Protein AF-A0A933BQM0-F1 (afdb_monomer_lite)

Secondary structure (DSSP, 8-state):
---------------------SSS-SEEE-SSSEEEETTTTEEEESS-HHHHHSSPPPHHHHHHHHT-

pLDDT: mean 74.81, std 18.56, range [40.56, 95.38]

Structure (mmCIF, N/CA/C/O backbone):
data_AF-A0A933BQM0-F1
#
_entry.id   AF-A0A933BQM0-F1
#
loop_
_atom_site.group_PDB
_atom_site.id
_atom_site.type_symbol
_atom_site.label_atom_id
_atom_site.label_alt_id
_atom_site.label_comp_id
_atom_site.label_asym_id
_atom_site.label_entity_id
_atom_site.label_seq_id
_atom_site.pdbx_PDB_ins_code
_atom_site.Cartn_x
_atom_site.Cartn_y
_atom_site.Cartn_z
_atom_site.occupancy
_atom_site.B_iso_or_equiv
_atom_site.auth_seq_id
_atom_site.auth_comp_id
_atom_site.auth_asym_id
_atom_site.auth_atom_id
_atom_site.pdbx_PDB_model_num
ATOM 1 N N . MET A 1 1 ? 29.103 -13.504 62.847 1.00 43.19 1 MET A N 1
ATOM 2 C CA . MET A 1 1 ? 29.467 -12.808 61.598 1.00 43.19 1 MET A CA 1
ATOM 3 C C . MET A 1 1 ? 28.171 -12.391 60.929 1.00 43.19 1 MET A C 1
ATOM 5 O O . MET A 1 1 ? 27.437 -13.239 60.444 1.00 43.19 1 MET A O 1
ATOM 9 N N . VAL A 1 2 ? 27.840 -11.109 61.066 1.00 46.62 2 VAL A N 1
ATOM 10 C CA . VAL A 1 2 ? 26.738 -10.441 60.365 1.00 46.62 2 VAL A CA 1
ATOM 11 C C . VAL A 1 2 ? 27.050 -10.461 58.872 1.00 46.62 2 VAL A C 1
ATOM 13 O O . VAL A 1 2 ? 28.196 -10.201 58.523 1.00 46.62 2 VAL A O 1
ATOM 16 N N . MET A 1 3 ? 26.066 -10.781 58.032 1.00 41.53 3 MET A N 1
ATOM 17 C CA . MET A 1 3 ? 25.735 -10.024 56.818 1.00 41.53 3 MET A CA 1
ATOM 18 C C . MET A 1 3 ? 24.399 -10.531 56.267 1.00 41.53 3 MET A C 1
ATOM 20 O O . MET A 1 3 ? 24.313 -11.547 55.579 1.00 41.53 3 MET A O 1
ATOM 24 N N . GLU A 1 4 ? 23.360 -9.774 56.591 1.00 51.03 4 GLU A N 1
ATOM 25 C CA . GLU A 1 4 ? 22.136 -9.651 55.815 1.00 51.03 4 GLU A CA 1
ATOM 26 C C . GLU A 1 4 ? 22.496 -9.218 54.381 1.00 51.03 4 GLU A C 1
ATOM 28 O O . GLU A 1 4 ? 23.275 -8.284 54.187 1.00 51.03 4 GLU A O 1
ATOM 33 N N . ARG A 1 5 ? 21.941 -9.887 53.366 1.00 62.75 5 ARG A N 1
ATOM 34 C CA . ARG A 1 5 ? 21.831 -9.324 52.015 1.00 62.75 5 ARG A CA 1
ATOM 35 C C . ARG A 1 5 ? 20.375 -9.385 51.580 1.00 62.75 5 ARG A C 1
ATOM 37 O O . ARG A 1 5 ? 19.895 -10.417 51.121 1.00 62.75 5 ARG A O 1
ATOM 44 N N . LYS A 1 6 ? 19.681 -8.261 51.744 1.00 52.81 6 LYS A N 1
ATOM 45 C CA . LYS A 1 6 ? 18.551 -7.893 50.892 1.00 52.81 6 LYS A CA 1
ATOM 46 C C . LYS A 1 6 ? 19.102 -7.371 49.576 1.00 52.81 6 LYS A C 1
ATOM 48 O O . LYS A 1 6 ? 19.840 -6.403 49.640 1.00 52.81 6 LYS A O 1
ATOM 53 N N . GLU A 1 7 ? 18.647 -7.919 48.455 1.00 48.22 7 GLU A N 1
ATOM 54 C CA . GLU A 1 7 ? 18.360 -7.217 47.192 1.00 48.22 7 GLU A CA 1
ATOM 55 C C . GLU A 1 7 ? 17.423 -8.124 46.374 1.00 48.22 7 GLU A C 1
ATOM 57 O O . GLU A 1 7 ? 17.531 -9.342 46.461 1.00 48.22 7 GLU A O 1
ATOM 62 N N . ALA A 1 8 ? 16.520 -7.679 45.513 1.00 42.91 8 ALA A N 1
ATOM 63 C CA . ALA A 1 8 ? 15.700 -6.484 45.352 1.00 42.91 8 ALA A CA 1
ATOM 64 C C . ALA A 1 8 ? 14.921 -6.756 44.050 1.00 42.91 8 ALA A C 1
ATOM 66 O O . ALA A 1 8 ? 15.485 -7.295 43.105 1.00 42.91 8 ALA A O 1
ATOM 67 N N . GLY A 1 9 ? 13.645 -6.374 44.007 1.00 41.41 9 GLY A N 1
ATOM 68 C CA . GLY A 1 9 ? 12.939 -6.092 42.755 1.00 41.41 9 GLY A CA 1
ATOM 69 C C . GLY A 1 9 ? 12.591 -7.291 41.877 1.00 41.41 9 GLY A C 1
ATOM 70 O O . GLY A 1 9 ? 13.392 -7.761 41.079 1.00 41.41 9 GLY A O 1
ATOM 71 N N . LYS A 1 10 ? 11.326 -7.712 41.947 1.00 43.41 10 LYS A N 1
ATOM 72 C CA . LYS A 1 10 ? 10.672 -8.484 40.888 1.00 43.41 10 LYS A CA 1
ATOM 73 C C . LYS A 1 10 ? 10.957 -7.807 39.543 1.00 43.41 10 LYS A C 1
ATOM 75 O O . LYS A 1 10 ? 10.627 -6.636 39.384 1.00 43.41 10 LYS A O 1
ATOM 80 N N . GLY A 1 11 ? 11.547 -8.535 38.597 1.00 40.56 11 GLY A N 1
ATOM 81 C CA . GLY A 1 11 ? 11.534 -8.124 37.200 1.00 40.56 11 GLY A CA 1
ATOM 82 C C . GLY A 1 11 ? 10.085 -8.122 36.743 1.00 40.56 11 GLY A C 1
ATOM 83 O O . GLY A 1 11 ? 9.511 -9.182 36.499 1.00 40.56 11 GLY A O 1
ATOM 84 N N . GLU A 1 12 ? 9.467 -6.947 36.720 1.00 52.69 12 GLU A N 1
ATOM 85 C CA . GLU A 1 12 ? 8.203 -6.770 36.030 1.00 52.69 12 GLU A CA 1
ATOM 86 C C . GLU A 1 12 ? 8.464 -7.111 34.559 1.00 52.69 12 GLU A C 1
ATOM 88 O O . GLU A 1 12 ? 9.376 -6.529 33.961 1.00 52.69 12 GLU A O 1
ATOM 93 N N . PRO A 1 13 ? 7.738 -8.066 33.950 1.00 50.22 13 PRO A N 1
ATOM 94 C CA . PRO A 1 13 ? 7.706 -8.104 32.505 1.00 50.22 13 PRO A CA 1
ATOM 95 C C . PRO A 1 13 ? 7.117 -6.758 32.110 1.00 50.22 13 PRO A C 1
ATOM 97 O O . PRO A 1 13 ? 5.952 -6.495 32.410 1.00 50.22 13 PRO A O 1
ATOM 100 N N . GLY A 1 14 ? 7.951 -5.890 31.528 1.00 50.28 14 GLY A N 1
ATOM 101 C CA . GLY A 1 14 ? 7.502 -4.648 30.928 1.00 50.28 14 GLY A CA 1
ATOM 102 C C . GLY A 1 14 ? 6.318 -5.009 30.054 1.00 50.28 14 GLY A C 1
ATOM 103 O O . GLY A 1 14 ? 6.469 -5.682 29.033 1.00 50.28 14 GLY A O 1
ATOM 104 N N . THR A 1 15 ? 5.126 -4.673 30.533 1.00 48.28 15 THR A N 1
ATOM 105 C CA . THR A 1 15 ? 3.904 -4.799 29.767 1.00 48.28 15 THR A CA 1
ATOM 106 C C . THR A 1 15 ? 4.107 -3.774 28.679 1.00 48.28 15 THR A C 1
ATOM 108 O O . THR A 1 15 ? 3.978 -2.581 28.922 1.00 48.28 15 THR A O 1
ATOM 111 N N . ALA A 1 16 ? 4.595 -4.241 27.524 1.00 51.25 16 ALA A N 1
ATOM 112 C CA . ALA A 1 16 ? 4.648 -3.459 26.307 1.00 51.25 16 ALA A CA 1
ATOM 113 C C . ALA A 1 16 ? 3.247 -2.889 26.164 1.00 51.25 16 ALA A C 1
ATOM 115 O O . ALA A 1 16 ? 2.293 -3.648 25.968 1.00 51.25 16 ALA A O 1
ATOM 116 N N . ASP A 1 17 ? 3.158 -1.599 26.475 1.00 50.09 17 ASP A N 1
ATOM 117 C CA . ASP A 1 17 ? 1.935 -0.963 26.906 1.00 50.09 17 ASP A CA 1
ATOM 118 C C . ASP A 1 17 ? 0.909 -1.228 25.821 1.00 50.09 17 ASP A C 1
ATOM 120 O O . ASP A 1 17 ? 1.080 -0.861 24.654 1.00 50.09 17 ASP A O 1
ATOM 124 N N . SER A 1 18 ? -0.073 -2.043 26.189 1.00 52.53 18 SER A N 1
ATOM 125 C CA . SER A 1 18 ? -1.078 -2.544 25.284 1.00 52.53 18 SER A CA 1
ATOM 126 C C . SER A 1 18 ? -1.942 -1.347 24.925 1.00 52.53 18 SER A C 1
ATOM 128 O O . SER A 1 18 ? -3.008 -1.153 25.508 1.00 52.53 18 SER A O 1
ATOM 130 N N . LEU A 1 19 ? -1.526 -0.596 23.902 1.00 58.31 19 LEU A N 1
ATOM 131 C CA . LEU A 1 19 ? -2.367 0.282 23.092 1.00 58.31 19 LEU A CA 1
ATOM 132 C C . LEU A 1 19 ? -3.377 -0.576 22.309 1.00 58.31 19 LEU A C 1
ATOM 134 O O . LEU A 1 19 ? -3.558 -0.441 21.102 1.00 58.31 19 LEU A O 1
ATOM 138 N N . ARG A 1 20 ? -4.051 -1.503 22.996 1.00 57.03 20 ARG A N 1
ATOM 139 C CA . ARG A 1 20 ? -5.309 -2.069 22.549 1.00 57.03 20 ARG A CA 1
ATOM 140 C C . ARG A 1 20 ? -6.299 -0.935 22.657 1.00 57.03 20 ARG A C 1
ATOM 142 O O . ARG A 1 20 ? -6.887 -0.699 23.708 1.00 57.03 20 ARG A O 1
ATOM 149 N N . THR A 1 21 ? -6.430 -0.217 21.552 1.00 57.66 21 THR A N 1
ATOM 150 C CA . THR A 1 21 ? -7.537 0.692 21.323 1.00 57.66 21 THR A CA 1
ATOM 151 C C . THR A 1 21 ? -8.809 -0.081 21.654 1.00 57.66 21 THR A C 1
ATOM 153 O O . THR A 1 21 ? -9.119 -1.095 21.026 1.00 57.66 21 THR A O 1
ATOM 156 N N . SER A 1 22 ? -9.494 0.329 22.713 1.00 59.25 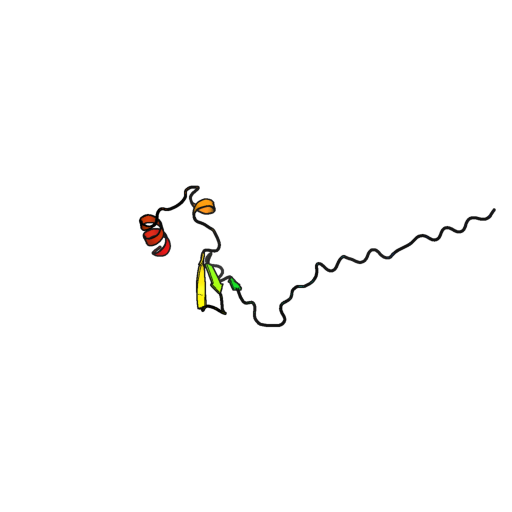22 SER A N 1
ATOM 157 C CA . SER A 1 22 ? -10.802 -0.183 23.086 1.00 59.25 22 SER A CA 1
ATOM 158 C C . SER A 1 22 ? -11.789 0.203 21.985 1.00 59.25 22 SER A C 1
ATOM 160 O O . SER A 1 22 ? -12.305 1.314 21.949 1.00 59.25 22 SER A O 1
ATOM 162 N N . GLY A 1 23 ? -12.003 -0.696 21.031 1.00 67.06 23 GLY A N 1
ATOM 163 C CA . GLY A 1 23 ? -12.868 -0.445 19.882 1.00 67.06 23 GLY A CA 1
ATOM 164 C C . GLY A 1 23 ? -12.268 -0.997 18.599 1.00 67.06 23 GLY A C 1
ATOM 165 O O . GLY A 1 23 ? -11.060 -1.197 18.503 1.00 67.06 23 GLY A O 1
ATOM 166 N N . THR A 1 24 ? -13.141 -1.292 17.639 1.00 71.50 24 THR A N 1
ATOM 167 C CA . THR A 1 24 ? -12.820 -1.820 16.305 1.00 71.50 24 THR A CA 1
ATOM 168 C C . THR A 1 24 ? -11.509 -1.257 15.740 1.00 71.50 24 THR A C 1
ATOM 170 O O . THR A 1 24 ? -11.335 -0.035 15.749 1.00 71.50 24 THR A O 1
ATOM 173 N N . PRO A 1 25 ? -10.599 -2.113 15.232 1.00 85.56 25 PRO A N 1
ATOM 174 C CA . PRO A 1 25 ? -9.330 -1.661 14.674 1.00 85.56 25 PRO A CA 1
ATOM 175 C C . PRO A 1 25 ? -9.595 -0.704 13.513 1.00 85.56 25 PRO A C 1
ATOM 177 O O . PRO A 1 25 ? -10.358 -1.022 12.606 1.00 85.56 25 PRO A O 1
ATOM 180 N N . ARG A 1 26 ? -8.979 0.484 13.546 1.00 90.00 26 ARG A N 1
ATOM 181 C CA . ARG A 1 26 ? -9.157 1.489 12.487 1.00 90.00 26 ARG A CA 1
ATOM 182 C C . ARG A 1 26 ? -8.685 0.970 11.131 1.00 90.00 26 ARG A C 1
ATOM 184 O O . ARG A 1 26 ? -9.335 1.230 10.128 1.00 90.00 26 ARG A O 1
ATOM 191 N N . PHE A 1 27 ? -7.561 0.263 11.118 1.00 93.50 27 PHE A N 1
ATOM 192 C CA . PHE A 1 27 ? -6.955 -0.285 9.914 1.00 93.50 27 PHE A CA 1
ATOM 193 C C . PHE A 1 27 ? -7.137 -1.803 9.897 1.00 93.50 27 PHE A C 1
ATOM 195 O O . PHE A 1 27 ? -6.786 -2.474 10.869 1.00 93.50 27 PHE A O 1
ATOM 202 N N . VAL A 1 28 ? -7.692 -2.330 8.808 1.00 94.69 28 VAL A N 1
ATOM 203 C CA . VAL A 1 28 ? -7.939 -3.762 8.596 1.00 94.69 28 VAL A CA 1
ATOM 204 C C . VAL A 1 28 ? -7.075 -4.244 7.439 1.00 94.69 28 VAL A C 1
ATOM 206 O O . VAL A 1 28 ? -7.164 -3.698 6.346 1.00 94.69 28 VAL A O 1
ATOM 209 N N . ASP A 1 29 ? -6.240 -5.252 7.683 1.00 94.06 29 ASP A N 1
ATOM 210 C CA . ASP A 1 29 ? -5.494 -5.951 6.632 1.00 94.06 29 ASP A CA 1
ATOM 211 C C . ASP A 1 29 ? -6.446 -6.896 5.883 1.00 94.06 29 ASP A C 1
ATOM 213 O O . ASP A 1 29 ? -7.130 -7.707 6.515 1.00 94.06 29 ASP A O 1
ATOM 217 N N . ASN A 1 30 ? -6.507 -6.778 4.557 1.00 94.25 30 ASN A N 1
ATOM 218 C CA . ASN A 1 30 ? -7.394 -7.587 3.720 1.00 94.25 30 ASN A CA 1
ATOM 219 C C . ASN A 1 30 ? -6.760 -8.933 3.313 1.00 94.25 30 ASN A C 1
ATOM 221 O O . ASN A 1 30 ? -7.450 -9.802 2.783 1.00 94.25 30 ASN A O 1
ATOM 225 N N . GLY A 1 31 ? -5.461 -9.136 3.565 1.00 94.31 31 GLY A N 1
ATOM 226 C CA . GLY A 1 31 ? -4.736 -10.359 3.200 1.00 94.31 31 GLY A CA 1
ATOM 227 C C . GLY A 1 31 ? -4.353 -10.465 1.718 1.00 94.31 31 GLY A C 1
ATOM 228 O O . GLY A 1 31 ? -3.722 -11.445 1.329 1.00 94.31 31 GLY A O 1
ATOM 229 N N . ASP A 1 32 ? -4.684 -9.461 0.907 1.00 91.19 32 ASP A N 1
ATOM 230 C CA . ASP A 1 32 ? -4.370 -9.356 -0.526 1.00 91.19 32 ASP A CA 1
ATOM 231 C C . ASP A 1 32 ? -3.253 -8.336 -0.825 1.00 91.19 32 ASP A C 1
ATOM 233 O O . ASP A 1 32 ? -2.977 -8.025 -1.979 1.00 91.19 32 ASP A O 1
ATOM 237 N N . GLY A 1 33 ? -2.600 -7.816 0.220 1.00 90.50 33 GLY A N 1
ATOM 238 C CA . GLY A 1 33 ? -1.605 -6.749 0.101 1.00 90.50 33 GLY A CA 1
ATOM 239 C C . GLY A 1 33 ? -2.178 -5.341 0.275 1.00 90.50 33 GLY A C 1
ATOM 240 O O . GLY A 1 33 ? -1.420 -4.374 0.182 1.00 90.50 33 GLY A O 1
ATOM 241 N N . THR A 1 34 ? -3.469 -5.204 0.590 1.00 93.12 34 THR A N 1
ATOM 242 C CA . THR A 1 34 ? -4.110 -3.917 0.887 1.00 93.12 34 THR A CA 1
ATOM 243 C C . THR A 1 34 ? -4.561 -3.790 2.347 1.00 93.12 34 THR A C 1
ATOM 245 O O . THR A 1 34 ? -4.761 -4.771 3.069 1.00 93.12 34 THR A O 1
ATOM 248 N N . VAL A 1 35 ? -4.710 -2.544 2.800 1.00 94.81 35 VAL A N 1
ATOM 249 C CA . VAL A 1 35 ? -5.203 -2.174 4.128 1.00 94.81 35 VAL A CA 1
ATOM 250 C C . VAL A 1 35 ? -6.372 -1.203 3.982 1.00 94.81 35 VAL A C 1
ATOM 252 O O . VAL A 1 35 ? -6.263 -0.171 3.318 1.00 94.81 35 VAL A O 1
ATOM 255 N N . THR A 1 36 ? -7.483 -1.507 4.646 1.00 95.38 36 THR A N 1
ATOM 256 C CA . THR A 1 36 ? -8.690 -0.674 4.686 1.00 95.38 36 THR A CA 1
ATOM 257 C C . THR A 1 36 ? -8.683 0.223 5.926 1.00 95.38 36 THR A C 1
ATOM 259 O O . THR A 1 36 ? -8.623 -0.282 7.045 1.00 95.38 36 THR A O 1
ATOM 262 N N . ASP A 1 37 ? -8.804 1.544 5.761 1.00 94.75 37 ASP A N 1
ATOM 263 C CA . ASP A 1 37 ? -9.080 2.486 6.857 1.00 94.75 37 ASP A CA 1
ATOM 264 C C . ASP A 1 37 ? -10.599 2.616 7.056 1.00 94.75 37 ASP A C 1
ATOM 266 O O . ASP A 1 37 ? -11.299 3.240 6.259 1.00 94.75 37 ASP A O 1
ATOM 270 N N . LEU A 1 38 ? -11.132 2.045 8.138 1.00 93.25 38 LEU A N 1
ATOM 271 C CA . LEU A 1 38 ? -12.566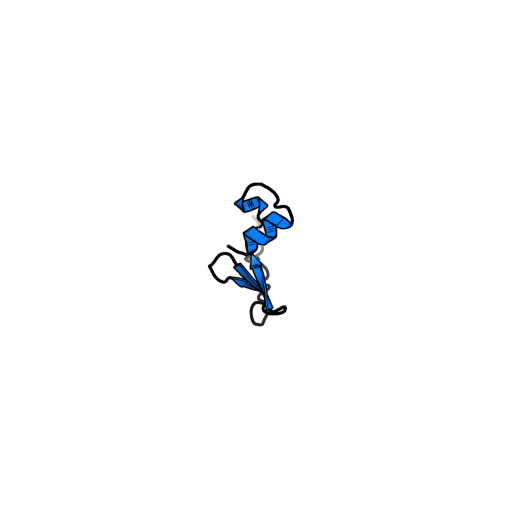 2.057 8.444 1.00 93.25 38 LEU A CA 1
ATOM 272 C C . LEU A 1 38 ? -13.109 3.458 8.772 1.00 93.25 38 LEU A C 1
ATOM 274 O O . LEU A 1 38 ? -14.319 3.674 8.640 1.00 93.25 38 LEU A O 1
ATOM 278 N N . LEU A 1 39 ? -12.246 4.401 9.179 1.00 92.06 39 LEU A N 1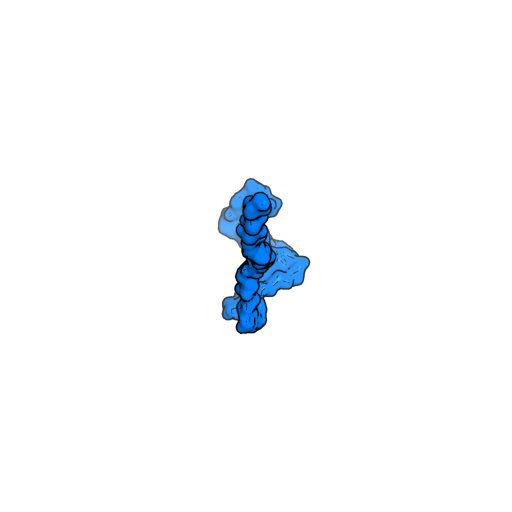
ATOM 279 C CA . LEU A 1 39 ? -12.645 5.781 9.4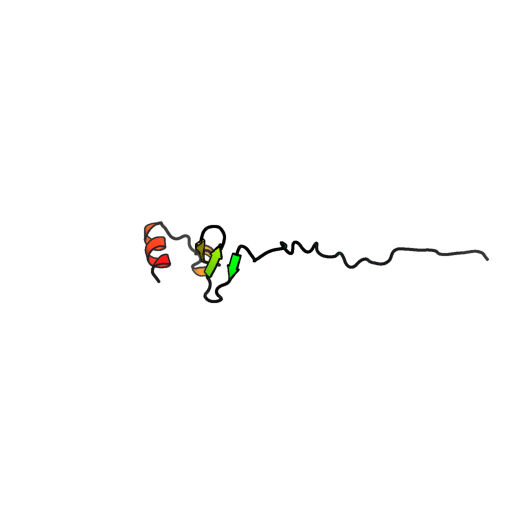72 1.00 92.06 39 LEU A CA 1
ATOM 280 C C . LEU A 1 39 ? -12.903 6.569 8.184 1.00 92.06 39 LEU A C 1
ATOM 282 O O . LEU A 1 39 ? -13.912 7.259 8.079 1.00 92.06 39 LEU A O 1
ATOM 286 N N . THR A 1 40 ? -11.995 6.466 7.211 1.00 94.69 40 THR A N 1
ATOM 287 C CA . THR A 1 40 ? -12.069 7.218 5.944 1.00 94.69 40 THR A CA 1
ATOM 288 C C . THR A 1 40 ? -12.731 6.436 4.813 1.00 94.69 40 THR A C 1
ATOM 290 O O . THR A 1 40 ? -13.116 7.033 3.812 1.00 94.69 40 THR A O 1
ATOM 293 N N . ARG A 1 41 ? -12.892 5.116 4.975 1.00 93.62 41 ARG A N 1
ATOM 294 C CA . ARG A 1 41 ? -13.351 4.167 3.944 1.00 93.62 41 ARG A CA 1
ATOM 295 C C . ARG A 1 41 ? -12.433 4.098 2.721 1.00 93.62 41 ARG A C 1
ATOM 297 O O . ARG A 1 41 ? -12.866 3.662 1.659 1.00 93.62 41 ARG A O 1
ATOM 304 N N . LEU A 1 42 ? -11.177 4.504 2.879 1.00 95.00 42 LEU A N 1
ATOM 305 C CA . LEU A 1 42 ? -10.152 4.377 1.850 1.00 95.00 42 LEU A CA 1
ATOM 306 C C . LEU A 1 42 ? -9.398 3.054 2.005 1.00 95.00 42 LEU A C 1
ATOM 308 O O . LEU A 1 42 ? -9.255 2.529 3.111 1.00 95.00 42 LEU A O 1
ATOM 312 N N . MET A 1 43 ? -8.905 2.541 0.883 1.00 93.38 43 MET A N 1
ATOM 313 C CA . MET A 1 43 ? -8.066 1.350 0.802 1.00 93.38 43 MET A CA 1
ATOM 314 C C . MET A 1 43 ? -6.700 1.750 0.249 1.00 93.38 43 MET A C 1
ATOM 316 O O . MET A 1 43 ? -6.619 2.544 -0.687 1.00 93.38 43 MET A O 1
ATOM 320 N N . TRP A 1 44 ? -5.641 1.211 0.842 1.00 91.69 44 TRP A N 1
ATOM 321 C CA . TRP A 1 44 ? -4.260 1.553 0.515 1.00 91.69 44 TRP A CA 1
ATOM 322 C C . TRP A 1 44 ? -3.434 0.294 0.298 1.00 91.69 44 TRP A C 1
ATOM 324 O O . TRP A 1 44 ? -3.686 -0.728 0.933 1.00 91.69 44 TRP A O 1
ATOM 334 N N . MET A 1 45 ? -2.411 0.380 -0.549 1.00 90.31 45 MET A N 1
ATOM 335 C CA . MET A 1 45 ? -1.400 -0.672 -0.657 1.00 90.31 45 MET A CA 1
ATOM 336 C C . MET A 1 45 ? -0.573 -0.735 0.629 1.00 90.31 45 MET A C 1
ATOM 338 O O . MET A 1 45 ? -0.194 0.296 1.188 1.00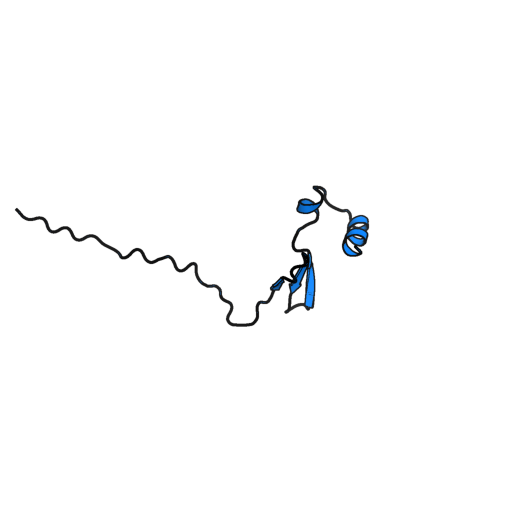 90.31 45 MET A O 1
ATOM 342 N N . LYS A 1 46 ? -0.289 -1.951 1.102 1.00 90.12 46 LYS A N 1
ATOM 343 C CA . LYS A 1 46 ? 0.512 -2.191 2.310 1.00 90.12 46 LYS A CA 1
ATOM 344 C C . LYS A 1 46 ? 1.989 -1.866 2.095 1.00 90.12 46 LYS A C 1
ATOM 346 O O . LYS A 1 46 ? 2.648 -1.388 3.016 1.00 90.12 46 LYS A O 1
ATOM 351 N N . ASN A 1 47 ? 2.488 -2.114 0.888 1.00 86.19 47 ASN A N 1
ATOM 352 C CA . ASN A 1 47 ? 3.853 -1.806 0.488 1.00 86.19 47 ASN A CA 1
ATOM 353 C C . ASN A 1 47 ? 3.863 -0.611 -0.465 1.00 86.19 47 ASN A C 1
ATOM 355 O O . ASN A 1 47 ? 2.976 -0.462 -1.306 1.00 86.19 47 ASN A O 1
ATOM 359 N N . ASP A 1 48 ? 4.903 0.209 -0.360 1.00 82.25 48 ASP A N 1
ATOM 360 C CA . ASP A 1 48 ? 5.176 1.242 -1.353 1.00 82.25 48 ASP A CA 1
ATOM 361 C C . ASP A 1 48 ? 5.886 0.634 -2.574 1.00 82.25 48 ASP A C 1
ATOM 363 O O . ASP A 1 48 ? 6.686 -0.298 -2.466 1.00 82.25 48 ASP A O 1
ATOM 367 N N . THR A 1 49 ? 5.636 1.231 -3.732 1.00 77.88 49 THR A N 1
ATOM 368 C CA . THR A 1 49 ? 6.238 0.943 -5.036 1.00 77.88 49 THR A CA 1
ATOM 369 C C . THR A 1 49 ? 7.763 0.872 -5.001 1.00 77.88 49 THR A C 1
ATOM 371 O O . THR A 1 49 ? 8.346 0.053 -5.704 1.00 77.88 49 THR A O 1
ATOM 374 N N . TRP A 1 50 ? 8.431 1.657 -4.148 1.00 77.50 50 TRP A N 1
ATOM 375 C CA . TRP A 1 50 ? 9.883 1.557 -3.979 1.00 77.50 50 TRP A CA 1
ATOM 376 C C . TRP A 1 50 ? 10.319 0.192 -3.431 1.00 77.50 50 TRP A C 1
ATOM 378 O O . TRP A 1 50 ? 11.309 -0.367 -3.900 1.00 77.50 50 TRP A O 1
ATOM 388 N N . LEU A 1 51 ? 9.584 -0.353 -2.456 1.00 75.38 51 LEU A N 1
ATOM 389 C CA . LEU A 1 51 ? 9.895 -1.656 -1.865 1.00 75.38 51 LEU A CA 1
ATOM 390 C C . LEU A 1 51 ? 9.632 -2.802 -2.848 1.00 75.38 51 LEU A C 1
ATOM 392 O O . LEU A 1 51 ? 10.328 -3.810 -2.790 1.00 75.38 51 LEU A O 1
ATOM 396 N N . GLU A 1 52 ? 8.663 -2.645 -3.751 1.00 78.19 52 GLU A N 1
ATOM 397 C CA . GLU A 1 52 ? 8.282 -3.699 -4.701 1.00 78.19 52 GLU A CA 1
ATOM 398 C C . GLU A 1 52 ? 9.048 -3.647 -6.029 1.00 78.19 52 GLU A C 1
ATOM 400 O O . GLU A 1 52 ? 9.391 -4.688 -6.587 1.00 78.19 52 GLU A O 1
ATOM 405 N N . LEU A 1 53 ? 9.334 -2.448 -6.541 1.00 80.62 53 LEU A N 1
ATOM 406 C CA . LEU A 1 53 ? 9.904 -2.240 -7.877 1.00 80.62 53 LEU A CA 1
ATOM 407 C C . LEU A 1 53 ? 11.348 -1.723 -7.845 1.00 80.62 53 LEU A C 1
ATOM 409 O O . LEU A 1 53 ? 12.016 -1.721 -8.877 1.00 80.62 53 LEU A O 1
ATOM 413 N N . GLY A 1 54 ? 11.840 -1.258 -6.691 1.00 83.75 54 GLY A N 1
ATOM 414 C CA . GLY A 1 54 ? 13.165 -0.637 -6.573 1.00 83.75 54 GLY A CA 1
ATOM 415 C C . GLY A 1 54 ? 13.277 0.722 -7.275 1.00 83.75 54 GLY A C 1
ATOM 416 O O . GLY A 1 54 ? 14.379 1.232 -7.470 1.00 83.75 54 GLY A O 1
ATOM 417 N N . SER A 1 55 ? 12.147 1.305 -7.678 1.00 79.50 55 SER A N 1
ATOM 418 C CA . SER A 1 55 ? 12.077 2.590 -8.370 1.00 79.50 55 SER A CA 1
ATOM 419 C C . SER A 1 55 ? 10.803 3.332 -7.995 1.00 79.50 55 SER A C 1
ATOM 421 O O . SER A 1 55 ? 9.752 2.712 -7.842 1.00 79.50 55 SER A O 1
ATOM 423 N N . LEU A 1 56 ? 10.880 4.661 -7.909 1.00 80.44 56 LEU A N 1
ATOM 424 C CA . LEU A 1 56 ? 9.692 5.500 -7.772 1.00 80.44 56 LEU A CA 1
ATOM 425 C C . LEU A 1 56 ? 8.908 5.501 -9.084 1.00 80.44 56 LEU A C 1
ATOM 427 O O . LEU A 1 56 ? 9.486 5.689 -10.157 1.00 80.44 56 LEU A O 1
ATOM 431 N N . LEU A 1 57 ? 7.592 5.343 -8.987 1.00 84.19 57 LEU A N 1
ATOM 432 C CA . LEU A 1 57 ? 6.704 5.540 -10.123 1.00 84.19 57 LEU A CA 1
ATOM 433 C C . LEU A 1 57 ? 6.432 7.029 -10.321 1.00 84.19 57 LEU A C 1
ATOM 435 O O . LEU A 1 57 ? 6.204 7.775 -9.367 1.00 84.19 57 LEU A O 1
ATOM 439 N N . ASN A 1 58 ? 6.418 7.468 -11.578 1.00 89.50 58 ASN A N 1
ATOM 440 C CA . ASN A 1 58 ? 5.825 8.760 -11.900 1.00 89.50 58 ASN A CA 1
ATOM 441 C C . ASN A 1 58 ? 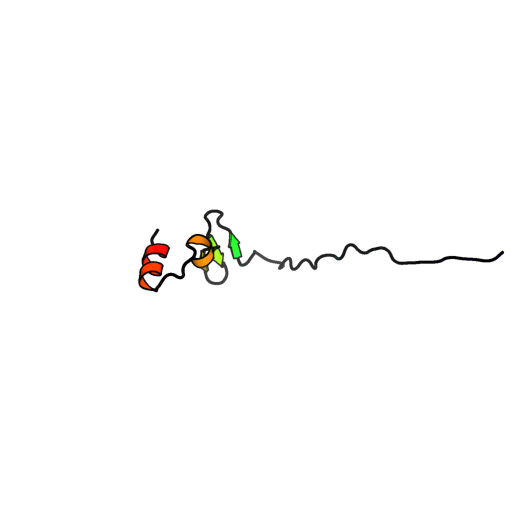4.288 8.676 -11.837 1.00 89.50 58 ASN A C 1
ATOM 443 O O . ASN A 1 58 ? 3.715 7.589 -11.777 1.00 89.50 58 ASN A O 1
ATOM 447 N N . TRP A 1 59 ? 3.616 9.829 -11.897 1.00 85.25 59 TRP A N 1
ATOM 448 C CA . TRP A 1 59 ? 2.153 9.899 -11.817 1.00 85.25 59 TRP A CA 1
ATOM 449 C C . TRP A 1 59 ? 1.437 8.960 -12.802 1.00 85.25 59 TRP A C 1
ATOM 451 O O . TRP A 1 59 ? 0.536 8.233 -12.399 1.00 85.25 59 TRP A O 1
ATOM 461 N N . HIS A 1 60 ? 1.868 8.923 -14.066 1.00 91.38 60 HIS A N 1
ATOM 462 C CA . HIS A 1 60 ? 1.232 8.105 -15.103 1.00 91.38 60 HIS A CA 1
ATOM 463 C C . HIS A 1 60 ? 1.406 6.608 -14.821 1.00 91.38 60 HIS A C 1
ATOM 465 O O . HIS A 1 60 ? 0.445 5.848 -14.888 1.00 91.38 60 HIS A O 1
ATOM 471 N N . GLN A 1 61 ? 2.611 6.192 -14.424 1.00 88.75 61 GLN A N 1
ATOM 472 C CA . GLN A 1 61 ? 2.883 4.803 -14.042 1.00 88.75 61 GLN A CA 1
ATOM 473 C C . GLN A 1 61 ? 2.121 4.395 -12.776 1.00 88.75 61 GLN A C 1
ATOM 475 O O . GLN A 1 61 ? 1.691 3.252 -12.659 1.00 88.75 61 GLN A O 1
ATOM 480 N N . GLY A 1 62 ? 1.919 5.329 -11.843 1.00 86.56 62 GLY A N 1
ATOM 481 C CA . GLY A 1 62 ? 1.103 5.107 -10.652 1.00 86.56 62 GLY A CA 1
ATOM 482 C C . GLY A 1 62 ? -0.357 4.802 -10.989 1.00 86.56 62 GLY A C 1
ATOM 483 O O . GLY A 1 62 ? -0.958 3.943 -10.349 1.00 86.56 62 GLY A O 1
ATOM 484 N N . GLN A 1 63 ? -0.917 5.441 -12.024 1.00 85.62 63 GLN A N 1
ATOM 485 C CA . GLN A 1 63 ? -2.276 5.136 -12.483 1.00 85.62 63 GLN A CA 1
ATOM 486 C C . GLN A 1 63 ? -2.386 3.716 -13.047 1.00 85.62 63 GLN A C 1
ATOM 488 O O . GLN A 1 63 ? -3.347 3.017 -12.739 1.00 85.62 63 GLN A O 1
ATOM 493 N N . GLU A 1 64 ? -1.403 3.273 -13.835 1.00 87.62 64 GLU A N 1
ATOM 494 C CA . GLU A 1 64 ? -1.360 1.895 -14.345 1.00 87.62 64 GLU A CA 1
ATOM 495 C C . GLU A 1 64 ? -1.161 0.877 -13.221 1.00 87.62 64 GLU A C 1
ATOM 497 O O . GLU A 1 64 ? -1.780 -0.184 -13.224 1.00 87.62 64 GLU A O 1
ATOM 502 N N . TYR A 1 65 ? -0.316 1.206 -12.245 1.00 82.75 65 TYR A N 1
ATOM 503 C CA . TYR A 1 65 ? -0.057 0.359 -11.087 1.00 82.75 65 TYR A CA 1
ATOM 504 C C . TYR A 1 65 ? -1.308 0.169 -10.223 1.00 82.75 65 TYR A C 1
ATOM 506 O O . TYR A 1 65 ? -1.590 -0.948 -9.810 1.00 82.75 65 TYR A O 1
ATOM 514 N N . ALA A 1 66 ? -2.093 1.228 -10.012 1.00 78.81 66 ALA A N 1
ATOM 515 C CA . ALA A 1 66 ? -3.352 1.159 -9.270 1.00 78.81 66 ALA A CA 1
ATOM 516 C C . ALA A 1 66 ? -4.487 0.440 -10.027 1.00 78.81 66 ALA A C 1
ATOM 518 O O . ALA A 1 66 ? -5.510 0.125 -9.426 1.00 78.81 66 ALA A O 1
ATOM 519 N N . ALA A 1 67 ? -4.340 0.231 -11.338 1.00 79.06 67 ALA A N 1
ATOM 520 C CA . ALA A 1 67 ? -5.341 -0.420 -12.182 1.00 79.06 67 ALA A CA 1
ATOM 521 C C . ALA A 1 67 ? -5.114 -1.933 -12.365 1.00 79.06 67 ALA A C 1
ATOM 523 O O . ALA A 1 67 ? -5.946 -2.585 -12.999 1.00 79.06 67 ALA A O 1
ATOM 524 N N . LYS A 1 68 ? -3.991 -2.471 -11.872 1.00 65.25 68 LYS A N 1
ATOM 525 C CA . LYS A 1 68 ? -3.691 -3.911 -11.863 1.00 65.25 68 LYS A CA 1
ATOM 526 C C . LYS A 1 68 ? -4.388 -4.619 -10.712 1.00 65.25 68 LYS A C 1
ATOM 528 O O . LYS A 1 68 ? -4.786 -5.781 -10.948 1.00 65.25 68 LYS A O 1
#

Sequence (68 aa):
MVMERKEAGKGEPGTADSLRTSGTPRFVDNGDGTVTDLLTRLMWMKNDTWLELGSLLNWHQGQEYAAK

Foldseek 3Di:
DDDDDDDDDDPDPPPPPPPPPPDDDQWDDPVPQWIARPVVRDIDGVDDPCVVPVDDDDPVVVVVVVVD

Radius of gyration: 24.29 Å; chains: 1; bounding box: 43×23×77 Å